Protein AF-X1PAX2-F1 (afdb_monomer)

Organism: NCBI:txid412755

InterPro domains:
  IPR004143 Biotinyl protein ligase (BPL) and lipoyl protein ligase (LPL), catalytic domain [PS51733] (1-79)
  IPR045864 Class II Aminoacyl-tRNA synthetase/Biotinyl protein ligase (BPL) and lipoyl protein l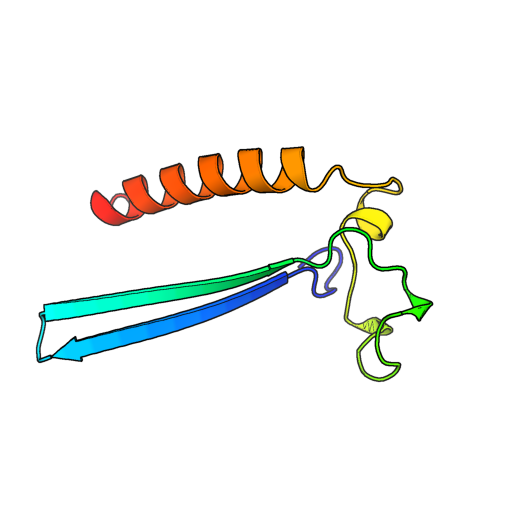igase (LPL) [G3DSA:3.30.930.10] (1-83)
  IPR045864 Class II Aminoacyl-tRNA synthetase/Biotinyl protein ligase (BPL) and lipoyl protein ligase (LPL) [SSF55681] (1-81)

Solvent-accessible surface area (backbone atoms only — not comparable to full-atom values): 5051 Å² total; per-residue (Å²): 112,58,94,87,12,42,33,61,51,78,46,79,48,72,46,69,55,100,92,46,75,78,47,76,49,76,49,75,50,69,39,44,72,57,54,74,87,75,44,59,80,94,45,35,89,52,39,42,19,50,15,66,76,68,74,44,85,63,60,62,70,60,49,52,53,54,49,52,54,53,49,50,52,52,50,54,38,58,75,70,66,74,124

Mean predicted aligned error: 3.66 Å

Radius of gyration: 16.17 Å; Cα contacts (8 Å, |Δi|>4): 92; chains: 1; bounding box: 34×28×41 Å

pLDDT: mean 95.5, std 4.68, range [64.62, 98.5]

Foldseek 3Di:
DQPQAAFKDWDKDWDDDDPGTPDIDIDMGGQAPDDLVNDDPVRSVRHDHVCRRVVHHDDVVVVVVVVVVVVVVVVVCVVVVVD

Secondary structure (DSSP, 8-state):
-BTTBB-EEEEEEEEEETTEEEEEEEEEEE--S--GGGS-HHHHTTB--HHHHHTS---HHHHHHHHHHHHHHHHHHHHHT--

Nearest PDB structures (foldseek):
  6apw-assembly1_A  TM=9.390E-01  e=2.388E-04  Staphylococcus aureus
  6ndl-assembly1_A  TM=9.591E-01  e=6.797E-04  Staphylococcus aureus
  3rkx-assembly1_A  TM=9.251E-01  e=7.746E-04  Staphylococcus aureus subsp. aureus ECT-R 2
  8eni-assembly1_A-2  TM=9.370E-01  e=1.074E-03  Staphylococcus aureus subsp. aureus Mu50
  3v8j-assembly1_A  TM=9.166E-01  e=8.829E-04  Staphylococcus aureus A9781

Sequence (83 aa):
LINEKKVCGILTEMSAELDIINWVVVGIGINVNIDYREFPEDIQENTISLKEASGKEVLRVKLVQTFLQEFEKYYEILKRREF

Structure (mmCIF, N/CA/C/O backbone):
data_AF-X1PAX2-F1
#
_entry.id   AF-X1PAX2-F1
#
loop_
_atom_site.group_PDB
_atom_site.id
_atom_site.type_symbol
_atom_site.label_atom_id
_atom_site.label_alt_id
_atom_site.label_comp_id
_atom_site.label_asym_id
_atom_site.label_entity_id
_atom_site.label_seq_id
_atom_site.pdbx_PDB_ins_code
_atom_site.Cartn_x
_atom_site.Cartn_y
_atom_site.Cartn_z
_atom_site.occupancy
_atom_site.B_iso_or_equiv
_atom_site.auth_seq_id
_atom_site.auth_comp_id
_atom_site.auth_asym_id
_atom_site.auth_atom_id
_atom_site.pdbx_PDB_model_num
ATOM 1 N N . LEU A 1 1 ? 4.073 4.817 6.111 1.00 95.88 1 LEU A N 1
ATOM 2 C CA . LEU A 1 1 ? 3.973 4.500 7.556 1.00 95.88 1 LEU A CA 1
ATOM 3 C C . LEU A 1 1 ? 2.868 5.358 8.154 1.00 95.88 1 LEU A C 1
ATOM 5 O O . LEU A 1 1 ? 2.598 6.416 7.596 1.00 95.88 1 LEU A O 1
ATOM 9 N N . ILE A 1 2 ? 2.252 4.929 9.252 1.00 96.75 2 ILE A N 1
ATOM 10 C CA . ILE A 1 2 ? 1.386 5.767 10.095 1.00 96.75 2 ILE A CA 1
ATOM 11 C C . ILE A 1 2 ? 1.896 5.599 11.523 1.00 96.75 2 ILE A C 1
ATOM 13 O O . ILE A 1 2 ? 2.003 4.466 11.980 1.00 96.75 2 ILE A O 1
ATOM 17 N N . ASN A 1 3 ? 2.243 6.699 12.198 1.00 94.38 3 ASN A N 1
ATOM 18 C CA . ASN A 1 3 ? 2.849 6.678 13.537 1.00 94.38 3 ASN A CA 1
ATOM 19 C C . ASN A 1 3 ? 4.039 5.704 13.622 1.00 94.38 3 ASN A C 1
ATOM 21 O O . ASN A 1 3 ? 4.082 4.853 14.500 1.00 94.38 3 ASN A O 1
ATOM 25 N N . GLU A 1 4 ? 4.940 5.768 12.634 1.00 96.19 4 GLU A N 1
ATOM 26 C CA . GLU A 1 4 ? 6.118 4.887 12.488 1.00 96.19 4 GLU A CA 1
ATOM 27 C C . GLU A 1 4 ? 5.815 3.391 12.265 1.00 96.19 4 GLU A C 1
ATOM 29 O O . GLU A 1 4 ? 6.715 2.625 11.932 1.00 96.19 4 GLU A O 1
ATOM 34 N N . LYS A 1 5 ? 4.544 2.980 12.298 1.00 97.38 5 LYS A N 1
ATOM 35 C CA . LYS A 1 5 ? 4.110 1.609 12.018 1.00 97.38 5 LYS A CA 1
ATOM 36 C C . LYS A 1 5 ? 3.799 1.389 10.536 1.00 97.38 5 LYS A C 1
ATOM 38 O O . LYS A 1 5 ? 3.341 2.278 9.800 1.00 97.38 5 LYS A O 1
ATOM 43 N N . LYS A 1 6 ? 4.046 0.170 10.064 1.00 97.69 6 LYS A N 1
ATOM 44 C CA . LYS A 1 6 ? 3.805 -0.272 8.689 1.00 97.69 6 LYS A CA 1
ATOM 45 C C . LYS A 1 6 ? 2.315 -0.496 8.445 1.00 97.69 6 LYS A C 1
ATOM 47 O O . LYS A 1 6 ? 1.692 -1.336 9.078 1.00 97.69 6 LYS A O 1
ATOM 52 N N . VAL A 1 7 ? 1.760 0.233 7.477 1.00 97.94 7 VAL A N 1
ATOM 53 C CA . VAL A 1 7 ? 0.351 0.106 7.051 1.00 97.94 7 VAL A CA 1
ATOM 54 C C . VAL A 1 7 ? 0.196 -0.570 5.692 1.00 97.94 7 VAL A C 1
ATOM 56 O O . VAL A 1 7 ? -0.835 -1.165 5.391 1.00 97.94 7 VAL A O 1
ATOM 59 N N . CYS A 1 8 ? 1.222 -0.489 4.852 1.00 97.94 8 CYS A N 1
ATOM 60 C CA . CYS A 1 8 ? 1.226 -1.101 3.537 1.00 97.94 8 CYS A CA 1
ATOM 61 C C . CYS A 1 8 ? 2.629 -1.576 3.162 1.00 97.94 8 CYS A C 1
ATOM 63 O O . CYS A 1 8 ? 3.635 -1.138 3.730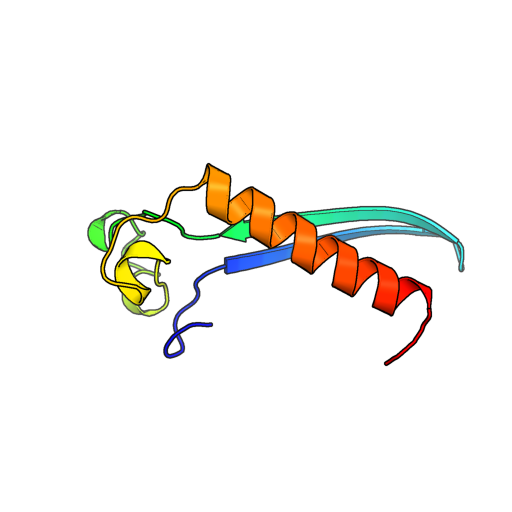 1.00 97.94 8 CYS A O 1
ATOM 65 N N . GLY A 1 9 ? 2.680 -2.492 2.204 1.00 97.44 9 GLY A N 1
ATOM 66 C CA . GLY A 1 9 ? 3.882 -2.874 1.478 1.00 97.44 9 GLY A CA 1
ATOM 67 C C . GLY A 1 9 ? 3.655 -2.673 -0.014 1.00 97.44 9 GLY A C 1
ATOM 68 O O . GLY A 1 9 ? 2.555 -2.916 -0.509 1.00 97.44 9 GLY A O 1
ATOM 69 N N . ILE A 1 10 ? 4.695 -2.229 -0.710 1.00 97.62 10 ILE A N 1
ATOM 70 C CA . ILE A 1 10 ? 4.720 -2.101 -2.165 1.00 97.62 10 ILE A CA 1
ATOM 71 C C . ILE A 1 10 ? 5.882 -2.956 -2.656 1.00 97.62 10 ILE A C 1
ATOM 73 O O . ILE A 1 10 ? 6.991 -2.847 -2.133 1.00 97.62 10 ILE A O 1
ATOM 77 N N . LEU A 1 11 ? 5.611 -3.808 -3.635 1.00 98.12 11 LEU A N 1
ATOM 78 C CA . LEU A 1 11 ? 6.591 -4.608 -4.350 1.00 98.12 11 LEU A CA 1
ATOM 79 C C . LEU A 1 11 ? 6.463 -4.279 -5.833 1.00 98.12 11 LEU A C 1
ATOM 81 O O . LEU A 1 11 ? 5.363 -4.318 -6.376 1.00 98.12 11 LEU A O 1
ATOM 85 N N . THR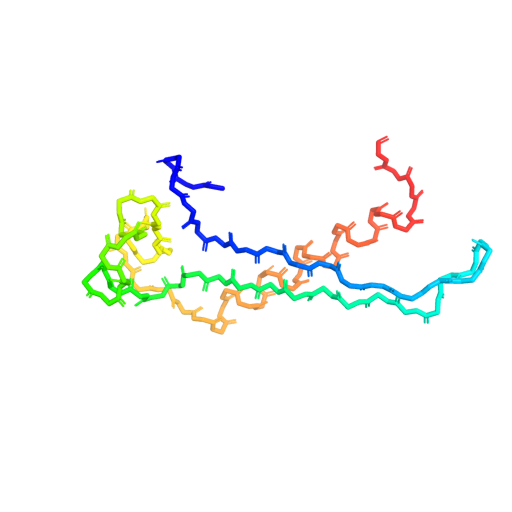 A 1 12 ? 7.580 -3.978 -6.481 1.00 96.19 12 THR A N 1
ATOM 86 C CA . THR A 1 12 ? 7.620 -3.737 -7.922 1.00 96.19 12 THR A CA 1
ATOM 87 C C . THR A 1 12 ? 8.522 -4.774 -8.561 1.00 96.19 12 THR A C 1
ATOM 89 O O . THR A 1 12 ? 9.706 -4.851 -8.240 1.00 96.19 12 THR A O 1
ATOM 92 N N . GLU A 1 13 ? 7.959 -5.549 -9.474 1.00 97.12 13 GLU A N 1
ATOM 93 C CA . GLU A 1 13 ? 8.676 -6.496 -10.317 1.00 97.12 13 GLU A CA 1
ATOM 94 C C . GLU A 1 13 ? 8.672 -5.966 -11.748 1.00 97.12 13 GLU A C 1
ATOM 96 O O . GLU A 1 13 ? 7.689 -5.376 -12.199 1.00 97.12 13 GLU A O 1
ATOM 101 N N . MET A 1 14 ? 9.766 -6.149 -12.480 1.00 96.00 14 MET A N 1
ATOM 102 C CA . MET A 1 14 ? 9.848 -5.711 -13.871 1.00 96.00 14 MET A CA 1
ATOM 103 C C . MET A 1 14 ? 10.713 -6.647 -14.703 1.00 96.00 14 MET A C 1
ATOM 105 O O . MET A 1 14 ? 11.644 -7.271 -14.193 1.00 96.00 14 MET A O 1
ATOM 109 N N . SER A 1 15 ? 10.437 -6.678 -16.003 1.00 96.50 15 SER A N 1
ATOM 110 C CA . SER A 1 15 ? 11.332 -7.237 -17.014 1.00 96.50 15 SER A CA 1
ATOM 111 C C . SER A 1 15 ? 11.718 -6.138 -17.990 1.00 96.50 15 SER A C 1
ATOM 113 O O . SER A 1 15 ? 10.854 -5.408 -18.481 1.00 96.50 15 SER A O 1
ATOM 115 N N . ALA A 1 16 ? 13.014 -6.029 -18.268 1.00 94.12 16 ALA A N 1
ATOM 116 C CA . ALA A 1 16 ? 13.564 -5.077 -19.218 1.00 94.12 16 ALA A CA 1
ATOM 117 C C . ALA A 1 16 ? 14.775 -5.675 -19.948 1.00 94.12 16 ALA A C 1
ATOM 119 O O . ALA A 1 16 ? 15.510 -6.482 -19.376 1.00 94.12 16 ALA A O 1
ATOM 120 N N . GLU A 1 17 ? 14.985 -5.256 -21.193 1.00 94.31 17 GLU A N 1
ATOM 121 C CA . GLU A 1 17 ? 16.152 -5.581 -22.017 1.00 94.31 17 GLU A CA 1
ATOM 122 C C . GLU A 1 17 ? 16.792 -4.294 -22.531 1.00 94.31 17 GLU A C 1
ATOM 124 O O . GLU A 1 17 ? 16.109 -3.475 -23.143 1.00 94.31 17 GLU A O 1
ATOM 129 N N . LEU A 1 18 ? 18.105 -4.131 -22.324 1.00 89.88 18 LEU A N 1
ATOM 130 C CA . LEU A 1 18 ? 18.821 -2.878 -22.602 1.00 89.88 18 LEU A CA 1
ATOM 131 C C . LEU A 1 18 ? 18.063 -1.679 -21.991 1.00 89.88 18 LEU A C 1
ATOM 133 O O . LEU A 1 18 ? 18.059 -1.541 -20.771 1.00 89.88 18 LEU A O 1
ATOM 137 N N . ASP A 1 19 ? 17.375 -0.889 -22.821 1.00 86.50 19 ASP A N 1
ATOM 138 C CA . ASP A 1 19 ? 16.585 0.291 -22.436 1.00 86.50 19 ASP A CA 1
ATOM 139 C C . ASP A 1 19 ? 15.066 0.127 -22.677 1.00 86.50 19 ASP A C 1
ATOM 141 O O . ASP A 1 19 ? 14.303 1.092 -22.587 1.00 86.50 19 ASP A O 1
ATOM 145 N N . ILE A 1 20 ? 14.598 -1.080 -23.010 1.00 90.38 20 ILE A N 1
ATOM 146 C CA . ILE A 1 20 ? 13.183 -1.380 -23.261 1.00 90.38 20 ILE A CA 1
ATOM 147 C C . ILE A 1 20 ? 12.593 -2.080 -22.042 1.00 90.38 20 ILE A C 1
ATOM 149 O O . ILE A 1 20 ? 13.038 -3.152 -21.641 1.00 90.38 20 ILE A O 1
ATOM 153 N N . ILE A 1 21 ? 11.541 -1.490 -21.477 1.00 91.00 21 ILE A N 1
ATOM 154 C CA . ILE A 1 21 ? 10.728 -2.127 -20.442 1.00 91.00 21 ILE A CA 1
ATOM 155 C C . ILE A 1 21 ? 9.704 -3.036 -21.130 1.00 91.00 21 ILE A C 1
ATOM 157 O O . ILE A 1 21 ? 8.840 -2.552 -21.859 1.00 91.00 21 ILE A O 1
ATOM 161 N N . ASN A 1 22 ? 9.778 -4.342 -20.866 1.00 94.56 22 ASN A N 1
ATOM 162 C CA . ASN A 1 22 ? 8.823 -5.330 -21.373 1.00 94.56 22 ASN A CA 1
ATOM 163 C C . ASN A 1 22 ? 7.520 -5.283 -20.571 1.00 94.56 22 ASN A C 1
ATOM 165 O O . ASN A 1 22 ? 6.427 -5.289 -21.133 1.00 94.56 22 ASN A O 1
ATOM 169 N N . TRP A 1 23 ? 7.639 -5.240 -19.243 1.00 95.38 23 TRP A N 1
ATOM 170 C CA . TRP A 1 23 ? 6.510 -5.105 -18.329 1.00 95.38 23 TRP A CA 1
ATOM 171 C C . TRP A 1 23 ? 6.969 -4.640 -16.949 1.00 95.38 23 TRP A C 1
ATOM 173 O O . TRP A 1 23 ? 8.122 -4.826 -16.555 1.00 95.38 23 TRP A O 1
ATOM 183 N N . VAL A 1 24 ? 6.022 -4.074 -16.202 1.00 95.31 24 VAL A N 1
ATOM 184 C CA . VAL A 1 24 ? 6.150 -3.764 -14.777 1.00 95.31 24 VAL A CA 1
ATOM 185 C C . VAL A 1 24 ? 4.887 -4.251 -14.079 1.00 95.31 24 VAL A C 1
ATOM 187 O O . VAL A 1 24 ? 3.779 -3.970 -14.534 1.00 95.31 24 VAL A O 1
ATOM 190 N N . VAL A 1 25 ? 5.051 -4.965 -12.973 1.00 96.94 25 VAL A N 1
ATOM 191 C CA . VAL A 1 25 ? 3.976 -5.404 -12.085 1.00 96.94 25 VAL A CA 1
ATOM 192 C C . VAL A 1 25 ? 4.203 -4.760 -10.725 1.00 96.94 25 VAL A C 1
ATOM 194 O O . VAL A 1 25 ? 5.262 -4.915 -10.125 1.00 96.94 25 VAL A O 1
ATOM 197 N N . VAL A 1 26 ? 3.202 -4.031 -10.231 1.00 97.19 26 VAL A N 1
ATOM 198 C CA . VAL A 1 26 ? 3.242 -3.398 -8.908 1.00 97.19 26 VAL A CA 1
ATOM 199 C C . VAL A 1 26 ? 2.242 -4.103 -7.995 1.00 97.19 26 VAL A C 1
ATOM 201 O O . VAL A 1 26 ? 1.030 -3.959 -8.149 1.00 97.19 26 VAL A O 1
ATOM 204 N N . GLY A 1 27 ? 2.751 -4.881 -7.044 1.00 97.69 27 GLY A N 1
ATOM 205 C CA . GLY A 1 27 ? 1.982 -5.515 -5.980 1.00 97.69 27 GLY A CA 1
ATOM 206 C C . GLY A 1 27 ? 1.864 -4.591 -4.770 1.00 97.69 27 GLY A C 1
ATOM 207 O O . GLY A 1 27 ? 2.869 -4.139 -4.227 1.00 97.69 27 GLY A O 1
ATOM 208 N N . ILE A 1 28 ? 0.637 -4.311 -4.324 1.00 98.00 28 ILE A N 1
ATOM 209 C CA . ILE A 1 28 ? 0.378 -3.403 -3.199 1.00 98.00 28 ILE A CA 1
ATOM 210 C C . ILE A 1 28 ? -0.510 -4.105 -2.180 1.00 98.00 28 ILE A C 1
ATOM 212 O O . ILE A 1 28 ? -1.669 -4.415 -2.451 1.00 98.00 28 ILE A O 1
ATOM 216 N N . GLY A 1 29 ? 0.040 -4.344 -0.992 1.00 97.56 29 GLY A N 1
ATOM 217 C CA . GLY A 1 29 ? -0.692 -4.867 0.157 1.00 97.56 29 GLY A CA 1
ATOM 218 C C . GLY A 1 29 ? -1.000 -3.742 1.135 1.00 97.56 29 GLY A C 1
ATOM 219 O O . GLY A 1 29 ? -0.087 -3.028 1.543 1.00 97.56 29 GLY A O 1
ATOM 220 N N . ILE A 1 30 ? -2.266 -3.580 1.525 1.00 98.12 30 ILE A N 1
ATOM 221 C CA . ILE A 1 30 ? -2.705 -2.560 2.489 1.00 98.12 30 ILE A CA 1
ATOM 222 C C . ILE A 1 30 ? -3.412 -3.254 3.652 1.00 98.12 30 ILE A C 1
ATOM 224 O O . ILE A 1 30 ? -4.378 -3.990 3.448 1.00 98.12 30 ILE A O 1
ATOM 228 N N . ASN A 1 31 ? -2.973 -2.974 4.876 1.00 97.88 31 ASN A N 1
ATOM 229 C CA . ASN A 1 31 ? -3.629 -3.433 6.092 1.00 97.88 31 ASN A CA 1
ATOM 230 C C . ASN A 1 31 ? -4.880 -2.578 6.323 1.00 97.88 31 ASN A C 1
ATOM 232 O O . ASN A 1 31 ? -4.785 -1.458 6.818 1.00 97.88 31 ASN A O 1
ATOM 236 N N . VAL A 1 32 ? -6.060 -3.064 5.927 1.00 98.25 32 VAL A N 1
ATOM 237 C CA . VAL A 1 32 ? -7.287 -2.245 5.968 1.00 98.25 32 VAL A CA 1
ATOM 238 C C . VAL A 1 32 ? -8.033 -2.391 7.294 1.00 98.25 32 VAL A C 1
ATOM 240 O O . VAL A 1 32 ? -7.964 -1.492 8.121 1.00 98.25 32 VAL A O 1
ATOM 243 N N . ASN A 1 33 ? -8.716 -3.519 7.507 1.00 98.19 33 ASN A N 1
ATOM 244 C CA . ASN A 1 33 ? -9.577 -3.758 8.676 1.00 98.19 33 ASN A CA 1
ATOM 245 C C . ASN A 1 33 ? -9.088 -4.921 9.550 1.00 98.19 33 ASN A C 1
ATOM 247 O O . ASN A 1 33 ? -9.900 -5.558 10.208 1.00 98.19 33 ASN A O 1
ATOM 251 N N . ILE A 1 34 ? -7.787 -5.210 9.507 1.00 96.62 34 ILE A N 1
ATOM 252 C CA . ILE A 1 34 ? -7.159 -6.261 10.316 1.00 96.62 34 ILE A CA 1
ATOM 253 C C . ILE A 1 34 ? -7.104 -5.774 11.766 1.00 96.62 34 ILE A C 1
ATOM 255 O O . ILE A 1 34 ? -6.637 -4.653 12.008 1.00 96.62 34 ILE A O 1
ATOM 259 N N . ASP A 1 35 ? -7.589 -6.581 12.708 1.00 95.19 35 ASP A N 1
ATOM 260 C CA . ASP A 1 35 ? -7.464 -6.284 14.132 1.00 95.19 35 ASP A CA 1
ATOM 261 C C . ASP A 1 35 ? -6.045 -6.576 14.631 1.00 95.19 35 ASP A C 1
ATOM 263 O O . ASP A 1 35 ? -5.390 -7.510 14.176 1.00 95.19 35 ASP A O 1
ATOM 267 N N . TYR A 1 36 ? -5.574 -5.801 15.615 1.00 90.44 36 TYR A N 1
ATOM 268 C CA . TYR A 1 36 ? -4.211 -5.910 16.156 1.00 90.44 36 TYR A CA 1
ATOM 269 C C . TYR A 1 36 ? -3.803 -7.356 16.494 1.00 90.44 36 TYR A C 1
ATOM 271 O O . TYR A 1 36 ? -2.698 -7.789 16.189 1.00 90.44 36 TYR A O 1
ATOM 279 N N . ARG A 1 37 ? -4.731 -8.126 17.077 1.00 93.06 37 ARG A N 1
ATOM 280 C CA . ARG A 1 37 ? -4.507 -9.515 17.514 1.00 93.06 37 ARG A CA 1
ATOM 281 C C . ARG A 1 37 ? -4.403 -10.523 16.366 1.00 93.06 37 ARG A C 1
ATOM 283 O O . ARG A 1 37 ? -4.008 -11.655 16.611 1.00 93.06 37 ARG A O 1
ATOM 290 N N . GLU A 1 38 ? -4.796 -10.144 15.153 1.00 95.56 38 GLU A N 1
ATOM 291 C CA . GLU A 1 38 ? -4.690 -10.995 13.963 1.00 95.56 38 GLU A CA 1
ATOM 292 C C . GLU A 1 38 ? -3.314 -10.888 13.295 1.00 95.56 38 GLU A C 1
ATOM 294 O O . GLU A 1 38 ? -2.951 -11.754 12.498 1.00 95.56 38 GLU A O 1
ATOM 299 N N . PHE A 1 39 ? -2.530 -9.850 13.607 1.00 94.88 39 PHE A N 1
ATOM 300 C CA . PHE A 1 39 ? -1.143 -9.801 13.160 1.00 94.88 39 PHE A CA 1
ATOM 301 C C . PHE A 1 39 ? -0.307 -10.856 13.903 1.00 94.88 39 PHE A C 1
ATOM 303 O O . PHE A 1 39 ? -0.502 -11.051 15.105 1.00 94.88 39 PHE A O 1
ATOM 310 N N . PRO A 1 40 ? 0.658 -11.504 13.226 1.00 95.38 40 PRO A N 1
ATOM 311 C 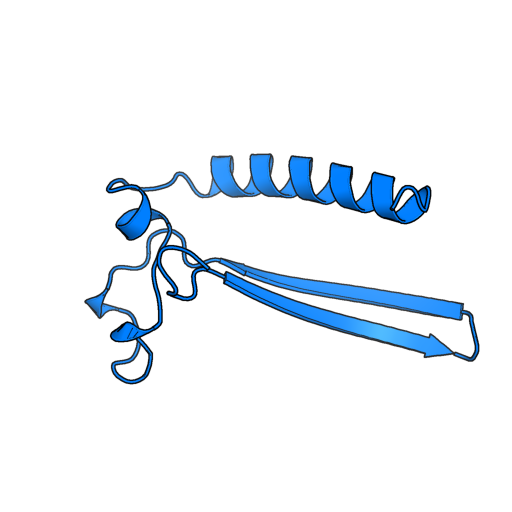CA . PRO A 1 40 ? 1.690 -12.297 13.886 1.00 95.38 40 PRO A CA 1
ATOM 312 C C . PRO A 1 40 ? 2.424 -11.493 14.973 1.00 95.38 40 PRO A C 1
ATOM 314 O O . PRO A 1 40 ? 2.711 -10.307 14.784 1.00 95.38 40 PRO A O 1
ATOM 317 N N . GLU A 1 41 ? 2.713 -12.131 16.113 1.00 95.12 41 GLU A N 1
ATOM 318 C CA . GLU A 1 41 ? 3.281 -11.476 17.308 1.00 95.12 41 GLU A CA 1
ATOM 319 C C . GLU A 1 41 ? 4.589 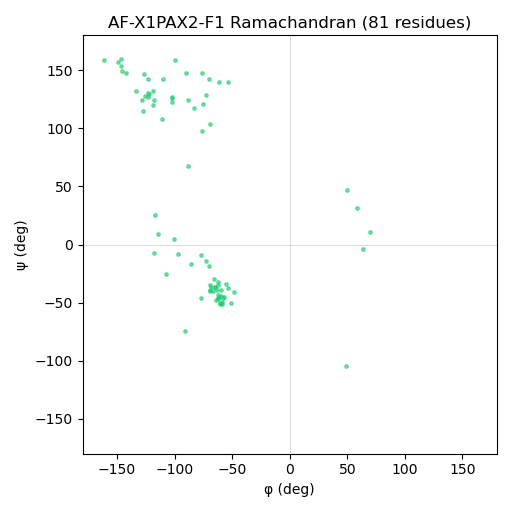-10.722 17.024 1.00 95.12 41 GLU A C 1
ATOM 321 O O . GLU A 1 41 ? 4.832 -9.659 17.589 1.00 95.12 41 GLU A O 1
ATOM 326 N N . ASP A 1 42 ? 5.409 -11.224 16.103 1.00 96.12 42 ASP A N 1
ATOM 327 C CA . ASP A 1 42 ? 6.705 -10.655 15.732 1.00 96.12 42 ASP A CA 1
ATOM 328 C C . ASP A 1 42 ? 6.607 -9.324 14.967 1.00 96.12 42 ASP A C 1
ATOM 330 O O . ASP A 1 42 ? 7.576 -8.561 14.926 1.00 96.12 42 ASP A O 1
ATOM 334 N N . ILE A 1 43 ? 5.444 -9.009 14.387 1.00 94.31 43 ILE A N 1
ATOM 335 C CA . ILE A 1 43 ? 5.231 -7.773 13.618 1.00 94.31 43 ILE A CA 1
ATOM 336 C C . ILE A 1 43 ? 4.162 -6.847 14.198 1.00 94.31 43 ILE A C 1
ATOM 338 O O . ILE A 1 43 ? 4.024 -5.725 13.702 1.00 94.31 43 ILE A O 1
ATOM 342 N N . GLN A 1 44 ? 3.425 -7.289 15.222 1.00 93.88 44 GLN A N 1
ATOM 343 C CA . GLN A 1 44 ? 2.324 -6.553 15.854 1.00 93.88 44 GLN A CA 1
ATOM 344 C C . GLN A 1 44 ? 2.717 -5.122 16.251 1.00 93.88 44 GLN A C 1
ATOM 346 O O . GLN A 1 44 ? 2.057 -4.160 15.859 1.00 93.88 44 GLN A O 1
ATOM 351 N N . GLU A 1 45 ? 3.839 -4.956 16.954 1.00 94.44 45 GLU A N 1
ATOM 352 C CA . GLU A 1 45 ? 4.277 -3.641 17.445 1.00 94.44 45 GLU A CA 1
ATOM 353 C C . GLU A 1 45 ? 4.650 -2.670 16.316 1.00 94.44 45 GLU A C 1
ATOM 355 O O . GLU A 1 45 ? 4.451 -1.461 16.433 1.00 94.44 45 GLU A O 1
ATOM 360 N N . ASN A 1 46 ? 5.122 -3.199 15.187 1.00 95.81 46 ASN A N 1
ATOM 361 C CA . ASN A 1 46 ? 5.628 -2.418 14.059 1.00 95.81 46 ASN A CA 1
ATOM 362 C C . ASN A 1 46 ? 4.614 -2.274 12.917 1.00 95.81 46 ASN A C 1
ATOM 364 O O . ASN A 1 46 ? 4.950 -1.732 11.863 1.00 95.81 46 ASN A O 1
ATOM 368 N N . THR A 1 47 ? 3.385 -2.759 13.093 1.00 96.94 47 THR A N 1
ATOM 369 C CA . THR A 1 47 ? 2.350 -2.806 12.054 1.00 96.94 47 THR A CA 1
ATOM 370 C C . THR A 1 47 ? 1.074 -2.135 12.547 1.00 96.94 47 THR A C 1
ATOM 372 O O . THR A 1 47 ? 0.763 -2.153 13.731 1.00 96.94 47 THR A O 1
ATOM 375 N N . ILE A 1 48 ? 0.341 -1.497 11.639 1.00 98.00 48 ILE A N 1
ATOM 376 C CA . ILE A 1 48 ? -0.941 -0.853 11.933 1.00 98.00 48 ILE A CA 1
ATOM 377 C C . ILE A 1 48 ? -1.902 -1.060 10.764 1.00 98.00 48 ILE A C 1
ATOM 379 O O . ILE A 1 48 ? -1.476 -1.128 9.608 1.00 98.00 48 ILE A O 1
ATOM 383 N N . SER A 1 49 ? -3.200 -1.159 11.044 1.0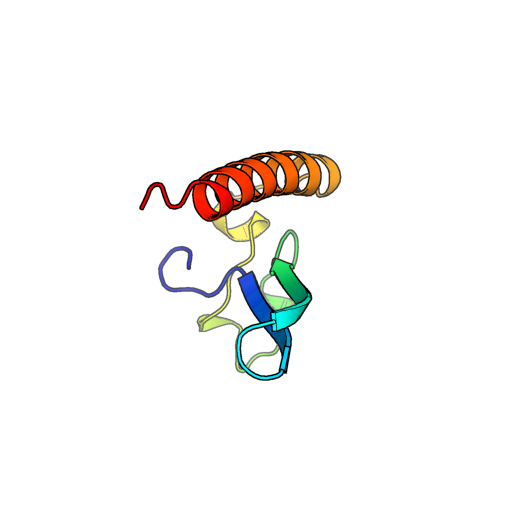0 98.31 49 SER A N 1
ATOM 384 C CA . SER A 1 49 ? -4.245 -1.158 10.016 1.00 98.31 49 SER A CA 1
ATOM 385 C C . SER A 1 49 ? -4.898 0.220 9.869 1.00 98.31 49 SER A C 1
ATOM 387 O O . SER A 1 49 ? -4.857 1.051 10.776 1.00 98.31 49 SER A O 1
ATOM 389 N N . LEU A 1 50 ? -5.535 0.490 8.727 1.00 98.25 50 LEU A N 1
ATOM 390 C CA . LEU A 1 50 ? -6.295 1.729 8.528 1.00 98.25 50 LEU A CA 1
ATOM 391 C C . LEU A 1 50 ? -7.473 1.845 9.507 1.00 98.25 50 LEU A C 1
ATOM 393 O O . LEU A 1 50 ? -7.815 2.955 9.915 1.00 98.25 50 LEU A O 1
ATOM 397 N N . LYS A 1 51 ? -8.074 0.718 9.903 1.00 98.19 51 LYS A N 1
ATOM 398 C CA . LYS A 1 51 ? -9.113 0.660 10.936 1.00 98.19 51 LYS A CA 1
ATOM 399 C C . LYS A 1 51 ? -8.595 1.171 12.271 1.00 98.19 51 LYS A C 1
ATOM 401 O O . LYS A 1 51 ? -9.215 2.052 12.856 1.00 98.19 51 LYS A O 1
ATOM 406 N N . GLU A 1 52 ? -7.448 0.667 12.717 1.00 97.06 52 GLU A N 1
ATOM 407 C CA . GLU A 1 52 ? -6.819 1.102 13.966 1.00 97.06 52 GLU A CA 1
ATOM 408 C C . GLU A 1 52 ? -6.403 2.576 13.895 1.00 97.06 52 GLU A C 1
ATOM 410 O O . GLU A 1 52 ? -6.769 3.366 14.762 1.00 97.06 52 GLU A O 1
ATOM 415 N N . ALA A 1 53 ? -5.732 2.979 12.812 1.00 97.12 53 ALA A N 1
ATOM 416 C CA . ALA A 1 53 ? -5.270 4.352 12.622 1.00 97.12 53 ALA A CA 1
ATOM 417 C C . ALA A 1 53 ? -6.408 5.386 12.560 1.00 97.12 53 ALA A C 1
ATOM 419 O O . ALA A 1 53 ? -6.234 6.521 12.998 1.00 97.12 53 ALA A O 1
ATOM 420 N N . SER A 1 54 ? -7.561 5.021 11.988 1.00 96.25 54 SER A N 1
ATOM 421 C CA . SER A 1 54 ? -8.712 5.924 11.836 1.00 96.25 54 SER A CA 1
ATOM 422 C C . SER A 1 54 ? -9.782 5.772 12.922 1.00 96.25 54 SER A C 1
ATOM 424 O O . SER A 1 54 ? -10.721 6.569 12.959 1.00 96.25 54 SER A O 1
ATOM 426 N N . GLY A 1 55 ? -9.668 4.756 13.783 1.00 97.12 55 GLY A N 1
ATOM 427 C CA . GLY A 1 55 ? -10.638 4.430 14.832 1.00 97.12 55 GLY A CA 1
ATOM 428 C C . GLY A 1 55 ? -11.984 3.888 14.331 1.00 97.12 55 GLY A C 1
ATOM 429 O O . GLY A 1 55 ? -12.930 3.811 15.113 1.00 97.12 55 GLY A O 1
ATOM 430 N N . LYS A 1 56 ? -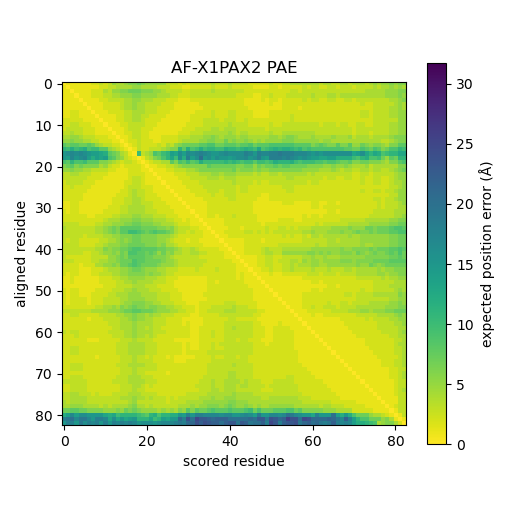12.117 3.538 13.045 1.00 97.44 56 LYS A N 1
ATOM 431 C CA . LYS A 1 56 ? -13.371 3.042 12.446 1.00 97.44 56 LYS A CA 1
ATOM 432 C C . LYS A 1 56 ? -13.116 2.069 11.304 1.00 97.44 56 LYS A C 1
ATOM 434 O O . LYS A 1 56 ? -12.074 2.119 10.662 1.00 97.44 56 LYS A O 1
ATOM 439 N N . GLU A 1 57 ? -14.093 1.219 10.994 1.00 98.00 57 GLU A N 1
ATOM 440 C CA . GLU A 1 57 ? -13.990 0.364 9.810 1.00 98.00 57 GLU A CA 1
ATOM 441 C C . GLU A 1 57 ? -13.904 1.177 8.516 1.00 98.00 57 GLU A C 1
ATOM 443 O O . GLU A 1 57 ? -14.609 2.171 8.311 1.00 98.00 57 GLU A O 1
ATOM 448 N N . VAL A 1 58 ? -13.050 0.708 7.611 1.00 98.31 58 VAL A N 1
ATOM 449 C CA . VAL A 1 58 ? -12.850 1.300 6.294 1.00 98.31 58 VAL A CA 1
ATOM 450 C C . VAL A 1 58 ? -13.578 0.466 5.247 1.00 98.31 58 VAL A C 1
ATOM 452 O O . VAL A 1 58 ? -13.358 -0.738 5.099 1.00 98.31 58 VAL A O 1
ATOM 455 N N . LEU A 1 59 ? -14.429 1.117 4.456 1.00 98.50 59 LEU A N 1
ATOM 456 C CA . LEU A 1 59 ? -15.082 0.485 3.312 1.00 98.50 59 LEU A CA 1
ATOM 457 C C . LEU A 1 59 ? -14.049 0.199 2.214 1.00 98.50 59 LEU A C 1
ATOM 459 O O . LEU A 1 59 ? -13.656 1.099 1.472 1.00 98.50 59 LEU A O 1
ATOM 463 N N . ARG A 1 60 ? -13.641 -1.070 2.078 1.00 98.00 60 ARG A N 1
ATOM 464 C CA . ARG A 1 60 ? -12.615 -1.513 1.111 1.00 98.00 60 ARG A CA 1
ATOM 465 C C . ARG A 1 60 ? -12.914 -1.096 -0.330 1.00 98.00 60 ARG A C 1
ATOM 467 O O . ARG A 1 60 ? -12.001 -0.699 -1.043 1.00 98.00 60 ARG A O 1
ATOM 474 N N . VAL A 1 61 ? -14.185 -1.125 -0.737 1.00 98.38 61 VAL A N 1
ATOM 475 C CA . VAL A 1 61 ? -14.614 -0.679 -2.075 1.00 98.38 61 VAL A CA 1
ATOM 476 C C . VAL A 1 61 ? -14.319 0.806 -2.281 1.00 98.38 61 VAL A C 1
ATOM 478 O O . VAL A 1 61 ? -13.790 1.194 -3.317 1.00 98.38 61 VAL A O 1
ATOM 481 N N . LYS A 1 62 ? -14.605 1.644 -1.281 1.00 98.31 62 LYS A N 1
ATOM 482 C CA . LYS A 1 62 ? -14.320 3.076 -1.378 1.00 98.31 62 LYS A CA 1
ATOM 483 C C . LYS A 1 62 ? -12.816 3.344 -1.359 1.00 98.31 62 LYS A C 1
ATOM 485 O O . LYS A 1 62 ? -12.343 4.171 -2.131 1.00 98.31 62 LYS A O 1
ATOM 490 N N . LEU A 1 63 ? -12.078 2.612 -0.522 1.00 98.31 63 LEU A N 1
ATOM 491 C CA . LEU A 1 63 ? -10.623 2.698 -0.456 1.00 98.31 63 LEU A CA 1
ATOM 492 C C . LEU A 1 63 ? -9.983 2.373 -1.807 1.00 98.31 63 LEU A C 1
ATOM 494 O O . LEU A 1 63 ? -9.194 3.176 -2.287 1.00 98.31 63 LEU A O 1
ATOM 498 N N . VAL A 1 64 ? -10.331 1.242 -2.434 1.00 98.12 64 VAL A N 1
ATOM 499 C CA . VAL A 1 64 ? -9.717 0.850 -3.713 1.00 98.12 64 VAL A CA 1
ATOM 500 C C . VAL A 1 64 ? -10.069 1.828 -4.834 1.00 98.12 64 VAL A C 1
ATOM 502 O O . VAL A 1 64 ? -9.206 2.157 -5.638 1.00 98.12 64 VAL A O 1
ATOM 505 N N . GLN A 1 65 ? -11.291 2.369 -4.854 1.00 98.50 65 GLN A N 1
ATOM 506 C CA . GLN A 1 65 ? -11.681 3.399 -5.823 1.00 98.50 65 GLN A CA 1
ATOM 507 C C . GLN A 1 65 ? -10.817 4.656 -5.695 1.00 98.50 65 GLN A C 1
ATOM 509 O O . GLN A 1 65 ? -10.263 5.121 -6.687 1.00 98.50 65 GLN A O 1
ATOM 514 N N . THR A 1 66 ? -10.681 5.193 -4.481 1.00 98.25 66 THR A N 1
ATOM 515 C CA . THR A 1 66 ? -9.862 6.388 -4.236 1.00 98.25 66 THR A CA 1
ATOM 516 C C . THR A 1 66 ? -8.379 6.105 -4.461 1.00 98.25 66 THR A C 1
ATOM 518 O O . THR A 1 66 ? -7.688 6.919 -5.062 1.00 98.25 66 THR A O 1
ATOM 521 N N . PHE A 1 67 ? -7.898 4.934 -4.041 1.00 98.06 67 PHE A N 1
ATOM 522 C CA . PHE A 1 67 ? -6.522 4.510 -4.268 1.00 98.06 67 PHE A CA 1
ATOM 523 C C . PHE A 1 67 ? -6.183 4.470 -5.762 1.00 98.06 67 PHE A C 1
ATOM 525 O O . PHE A 1 67 ? -5.185 5.056 -6.159 1.00 98.06 67 PHE A O 1
ATOM 532 N N . LEU A 1 68 ? -7.017 3.834 -6.593 1.00 98.06 68 LEU A N 1
ATOM 533 C CA . LEU A 1 68 ? -6.774 3.740 -8.035 1.00 98.06 68 LEU A CA 1
ATOM 534 C C . LEU A 1 68 ? -6.817 5.112 -8.721 1.00 98.06 68 LEU A C 1
ATOM 536 O O . LEU A 1 68 ? -6.013 5.362 -9.611 1.00 98.06 68 LEU A O 1
ATOM 540 N N . GLN A 1 69 ? -7.702 6.016 -8.284 1.00 98.31 69 GLN A N 1
ATOM 541 C CA . GL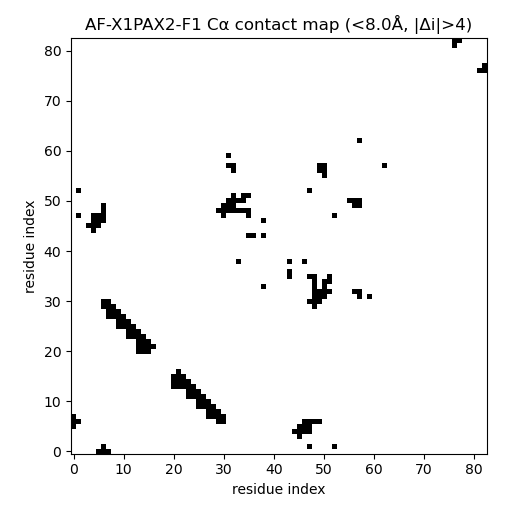N A 1 69 ? -7.750 7.392 -8.797 1.00 98.31 69 GLN A CA 1
ATOM 542 C C . GLN A 1 69 ? -6.455 8.162 -8.509 1.00 98.31 69 GLN A C 1
ATOM 544 O O . GLN A 1 69 ? -5.903 8.793 -9.410 1.00 98.31 69 GLN A O 1
ATOM 549 N N . GLU A 1 70 ? -5.947 8.097 -7.275 1.00 97.81 70 GLU A N 1
ATOM 550 C CA . GLU A 1 70 ? -4.680 8.748 -6.927 1.00 97.81 70 GLU A CA 1
ATOM 551 C C . GLU A 1 70 ? -3.486 8.054 -7.594 1.00 97.81 70 GLU A C 1
ATOM 553 O O . GLU A 1 70 ? -2.579 8.724 -8.082 1.00 97.81 70 GLU A O 1
ATOM 558 N N . PHE A 1 71 ? -3.490 6.722 -7.672 1.00 97.00 71 PHE A N 1
ATOM 559 C CA . PHE A 1 71 ? -2.428 5.960 -8.324 1.00 97.00 71 PHE A CA 1
ATOM 560 C C . PHE A 1 71 ? -2.306 6.319 -9.812 1.00 97.00 71 PHE A C 1
ATOM 562 O O . PHE A 1 71 ? -1.203 6.600 -10.275 1.00 97.00 71 PHE A O 1
ATOM 569 N N . GLU A 1 72 ? -3.428 6.401 -10.536 1.00 97.00 72 GLU A N 1
ATOM 570 C CA . GLU A 1 72 ? -3.471 6.836 -11.940 1.00 97.00 72 GLU A CA 1
ATOM 571 C C . GLU A 1 72 ? -2.919 8.258 -12.102 1.00 97.00 72 GLU A C 1
ATOM 573 O O . GLU A 1 72 ? -2.098 8.523 -12.976 1.00 97.00 72 GLU A O 1
ATOM 578 N N . LYS A 1 73 ? -3.307 9.180 -11.215 1.00 96.56 73 LYS A N 1
ATOM 579 C CA . LYS A 1 73 ? -2.801 10.557 -11.226 1.00 96.56 73 LYS A CA 1
ATOM 580 C C . LYS A 1 73 ? -1.276 10.605 -11.091 1.00 96.56 73 LYS A C 1
ATOM 582 O O . LYS A 1 73 ? -0.623 11.320 -11.848 1.00 96.56 73 LYS A O 1
ATOM 587 N N . TYR A 1 74 ? -0.698 9.848 -10.157 1.00 95.31 74 TYR A N 1
ATOM 588 C CA . TYR A 1 74 ? 0.759 9.779 -10.005 1.00 95.31 74 TYR A CA 1
ATOM 589 C C . TYR A 1 74 ? 1.441 9.066 -11.175 1.00 95.31 74 TYR A C 1
ATOM 591 O O . TYR A 1 74 ? 2.531 9.468 -11.580 1.00 95.31 74 TYR A O 1
ATOM 599 N N . TYR A 1 75 ? 0.801 8.053 -11.755 1.00 94.88 75 TYR A N 1
ATOM 600 C CA . TYR A 1 75 ? 1.294 7.397 -12.962 1.00 94.8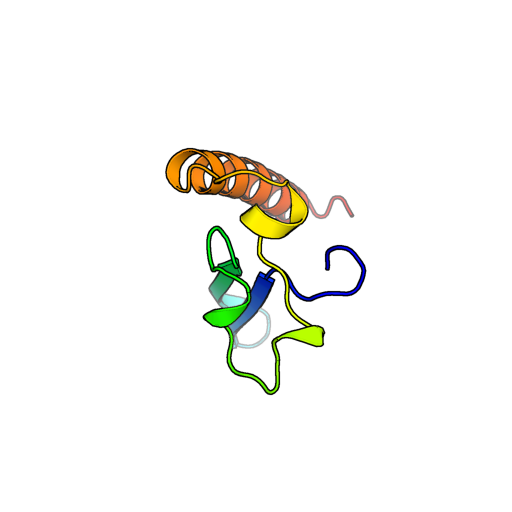8 75 TYR A CA 1
ATOM 601 C C . TYR A 1 75 ? 1.346 8.357 -14.163 1.00 94.88 75 TYR A C 1
ATOM 603 O O . TYR A 1 75 ? 2.315 8.367 -14.923 1.00 94.88 75 TYR A O 1
ATOM 611 N N . GLU A 1 76 ? 0.353 9.232 -14.298 1.00 96.44 76 GLU A N 1
ATOM 612 C CA . GLU A 1 76 ? 0.323 10.262 -15.335 1.00 96.44 76 GLU A CA 1
ATOM 613 C C . GLU A 1 76 ? 1.386 11.350 -15.132 1.00 96.44 76 GLU A C 1
ATOM 615 O O . GLU A 1 76 ? 1.985 11.802 -16.111 1.00 96.44 76 GLU A O 1
ATOM 620 N N . ILE A 1 77 ? 1.676 11.732 -13.884 1.00 96.06 77 ILE A N 1
ATOM 621 C CA . ILE A 1 77 ? 2.815 12.607 -13.551 1.00 96.06 77 ILE A CA 1
ATOM 622 C C . ILE A 1 77 ? 4.134 11.923 -13.944 1.00 96.06 77 ILE A C 1
ATOM 624 O O . ILE A 1 77 ? 4.975 12.523 -14.617 1.00 96.06 77 ILE A O 1
ATOM 628 N N . LEU A 1 78 ? 4.284 10.638 -13.593 1.00 93.12 78 LEU A N 1
ATOM 629 C CA . LEU A 1 78 ? 5.464 9.837 -13.921 1.00 93.12 78 LEU A CA 1
ATOM 630 C C . LEU A 1 78 ? 5.726 9.801 -15.431 1.00 93.12 78 LEU A C 1
ATOM 632 O O . LEU A 1 78 ? 6.853 10.020 -15.875 1.00 93.12 78 LEU A O 1
ATOM 636 N N . LYS A 1 79 ? 4.681 9.582 -16.233 1.00 91.62 79 LYS A N 1
ATOM 637 C CA . LYS A 1 79 ? 4.773 9.587 -17.699 1.00 91.62 79 LYS A CA 1
ATOM 638 C C . LYS A 1 79 ? 5.253 10.916 -18.275 1.00 91.62 79 LYS A C 1
ATOM 640 O O . LYS A 1 79 ? 6.019 10.913 -19.237 1.00 91.62 79 LYS A O 1
ATOM 645 N N . ARG A 1 80 ? 4.808 12.040 -17.707 1.00 95.06 80 ARG A N 1
ATOM 646 C CA . ARG A 1 80 ? 5.167 13.390 -18.178 1.00 95.06 80 ARG A CA 1
ATOM 647 C C . ARG A 1 80 ? 6.566 13.826 -17.753 1.00 95.06 80 ARG A C 1
ATOM 649 O O . ARG A 1 80 ? 7.062 14.823 -18.266 1.00 95.06 80 ARG A O 1
ATOM 656 N N . ARG A 1 81 ? 7.220 13.058 -16.873 1.00 86.38 81 ARG A N 1
ATOM 657 C CA . ARG A 1 81 ? 8.507 13.395 -16.245 1.00 86.38 81 ARG A CA 1
ATOM 658 C C . ARG A 1 81 ? 8.467 14.707 -15.448 1.00 86.38 81 ARG A C 1
ATOM 660 O O . ARG A 1 81 ? 9.466 15.414 -15.370 1.00 86.38 81 ARG A O 1
ATOM 667 N N . GLU A 1 82 ? 7.311 15.029 -14.876 1.00 77.88 82 GLU A N 1
ATOM 668 C CA . GLU A 1 82 ? 7.074 16.239 -14.079 1.00 77.88 82 GLU A CA 1
ATOM 669 C C . GLU A 1 82 ? 7.423 15.982 -12.599 1.00 77.88 82 GLU A C 1
ATOM 671 O O . GLU A 1 82 ? 6.535 15.923 -11.748 1.00 77.88 82 GLU A O 1
ATOM 676 N N . PHE A 1 83 ? 8.713 15.773 -12.307 1.00 64.62 83 PHE A N 1
ATOM 677 C CA . PHE A 1 83 ? 9.242 15.562 -10.948 1.00 64.62 83 PHE A CA 1
ATOM 678 C C . PHE A 1 83 ? 10.031 16.767 -10.444 1.00 64.62 83 PHE A C 1
ATOM 680 O O . PHE A 1 83 ? 10.768 17.365 -11.263 1.00 64.62 83 PHE A O 1
#